Protein AF-Q87AU6-F1 (afdb_monomer)

pLDDT: mean 90.9, std 10.27, range [44.12, 97.94]

Radius of gyration: 13.62 Å; Cα contacts (8 Å, |Δi|>4): 42; chains: 1; bounding box: 30×20×36 Å

Organism: Xylella fastidiosa (strain Temecula1 / ATCC 700964) (NCBI:txid183190)

InterPro domains:
  IPR008201 Ribonuclease HepT-like [PF01934] (1-67)
  IPR037038 tRNA nuclease HepT-like superfamily [G3DSA:1.20.120.580] (18-76)

Secondary structure (DSSP, 8-state):
-HHHHHHHHHHHHHHH-HHHHHHTTTS-HHHHHHHHHHHHH-GGG--HHHHHHIIIIIHHHHHHHHHHHHHHHHHHTT-

Mean predicted aligned error: 3.97 Å

Foldseek 3Di:
DVLLVQLVVLVVCCVPPVVLCVVLVVQPSVVSVVSNCCVVPVVVPDDVVVVVCCVVPVVVVNVVSVVVSVVVVVVVVVD

Sequence (79 aa):
MSLIIIGEAVTKVMDRYAEFTQAHDQVPWRSMRGMRNRIAHGYFEINLDVVWDTVQSALPELLKQLAAARQDANDQSLL

Solvent-accessible surface area (backbone atoms only — not comparable to full-atom values): 4493 Å² total; per-residue (Å²): 113,68,65,44,53,52,10,54,54,42,47,53,44,49,75,74,38,48,68,59,50,61,76,44,62,87,46,64,54,66,58,39,36,48,52,22,50,39,60,75,75,36,58,93,73,60,59,61,66,60,53,49,45,38,62,73,52,50,46,62,51,46,56,59,49,47,54,56,56,50,52,56,55,53,58,64,71,77,110

Structure (mmCIF, N/CA/C/O backbone):
data_AF-Q87AU6-F1
#
_entry.id   AF-Q87AU6-F1
#
loop_
_atom_site.group_PDB
_atom_site.id
_atom_site.type_symbol
_atom_site.label_atom_id
_atom_site.label_alt_id
_atom_site.label_comp_id
_atom_site.label_asym_id
_atom_site.label_entity_id
_atom_site.label_seq_id
_atom_site.pdbx_PDB_ins_code
_atom_site.Cartn_x
_atom_site.Cartn_y
_atom_site.Cartn_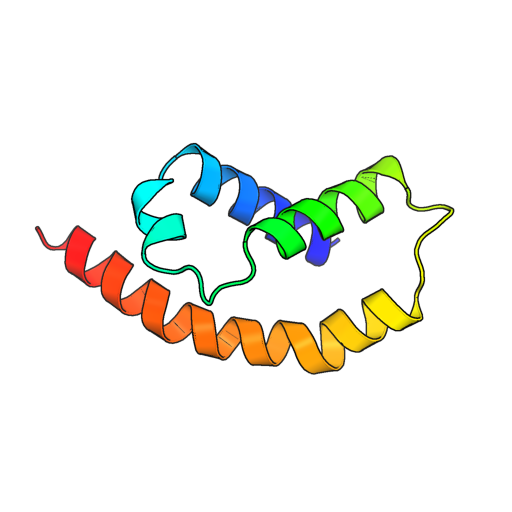z
_atom_site.occupancy
_atom_site.B_iso_or_equiv
_atom_site.auth_seq_id
_atom_site.auth_comp_id
_atom_site.auth_asym_id
_atom_site.auth_atom_id
_atom_site.pdbx_PDB_model_num
ATOM 1 N N . MET A 1 1 ? 1.118 7.574 -12.111 1.00 71.00 1 MET A N 1
ATOM 2 C CA . MET A 1 1 ? 1.414 8.356 -10.884 1.00 71.00 1 MET A CA 1
ATOM 3 C C . MET A 1 1 ? 0.667 7.876 -9.632 1.00 71.00 1 MET A C 1
ATOM 5 O O . MET A 1 1 ? 1.153 8.144 -8.544 1.00 71.00 1 MET A O 1
ATOM 9 N N . SER A 1 2 ? -0.451 7.146 -9.729 1.00 89.38 2 SER A N 1
ATOM 10 C CA . SER A 1 2 ? -1.291 6.791 -8.566 1.00 89.38 2 SER A CA 1
ATOM 11 C C . SER A 1 2 ? -0.580 6.000 -7.455 1.00 89.38 2 SER A C 1
ATOM 13 O O . SER A 1 2 ? -0.739 6.331 -6.286 1.00 89.38 2 SER A O 1
ATOM 15 N N . LEU A 1 3 ? 0.264 5.016 -7.794 1.00 92.56 3 LEU A N 1
ATOM 16 C CA . LEU A 1 3 ? 1.010 4.229 -6.794 1.00 92.56 3 LEU A CA 1
ATOM 17 C C . LEU A 1 3 ? 2.001 5.075 -5.972 1.00 92.56 3 LEU A C 1
ATOM 19 O O . LEU A 1 3 ? 2.208 4.806 -4.792 1.00 92.56 3 LEU A O 1
ATOM 23 N N . ILE A 1 4 ? 2.575 6.127 -6.571 1.00 93.62 4 ILE A N 1
ATOM 24 C CA . ILE A 1 4 ? 3.457 7.065 -5.859 1.00 93.62 4 ILE A CA 1
ATOM 25 C C . ILE A 1 4 ? 2.652 7.837 -4.813 1.00 93.62 4 ILE A C 1
ATOM 27 O O . ILE A 1 4 ? 3.079 7.942 -3.669 1.00 93.62 4 ILE A O 1
ATOM 31 N N . ILE A 1 5 ? 1.471 8.336 -5.191 1.00 96.00 5 ILE A N 1
ATOM 32 C CA . ILE A 1 5 ? 0.595 9.107 -4.299 1.00 96.00 5 ILE A CA 1
ATOM 33 C C . ILE A 1 5 ? 0.176 8.261 -3.093 1.00 96.00 5 ILE A C 1
ATOM 35 O O . ILE A 1 5 ? 0.225 8.745 -1.964 1.00 96.00 5 ILE A O 1
ATOM 39 N N . ILE A 1 6 ? -0.173 6.990 -3.318 1.00 96.12 6 ILE A N 1
ATOM 40 C CA . ILE A 1 6 ? -0.514 6.053 -2.240 1.00 96.12 6 ILE A CA 1
ATOM 41 C C . ILE A 1 6 ? 0.666 5.900 -1.272 1.00 96.12 6 ILE A C 1
ATOM 43 O O . ILE A 1 6 ? 0.494 6.068 -0.067 1.00 96.12 6 ILE A O 1
ATOM 47 N N . GLY A 1 7 ? 1.877 5.641 -1.775 1.00 96.38 7 GLY A N 1
ATOM 48 C CA . GLY A 1 7 ? 3.045 5.479 -0.905 1.00 96.38 7 GLY A CA 1
ATOM 49 C C . GLY A 1 7 ? 3.460 6.761 -0.169 1.00 96.38 7 GLY A C 1
ATOM 50 O O . GLY A 1 7 ? 3.902 6.685 0.977 1.00 96.38 7 GLY A O 1
ATOM 51 N N . GLU A 1 8 ? 3.276 7.940 -0.772 1.00 96.75 8 GLU A N 1
ATOM 52 C CA . GLU A 1 8 ? 3.481 9.233 -0.098 1.00 96.75 8 GLU A CA 1
ATOM 53 C C . GLU A 1 8 ? 2.473 9.455 1.035 1.00 96.75 8 GLU A C 1
ATOM 55 O O . GLU A 1 8 ? 2.850 9.845 2.142 1.00 96.75 8 GLU A O 1
ATOM 60 N N . ALA A 1 9 ? 1.190 9.168 0.792 1.00 96.56 9 ALA A N 1
ATOM 61 C CA . ALA A 1 9 ? 0.155 9.268 1.817 1.00 96.56 9 ALA A CA 1
ATOM 62 C C . ALA A 1 9 ? 0.449 8.323 2.990 1.00 96.56 9 ALA A C 1
ATOM 64 O O . ALA A 1 9 ? 0.439 8.748 4.145 1.00 96.56 9 ALA A O 1
ATOM 65 N N . VAL A 1 10 ? 0.803 7.072 2.691 1.00 96.56 10 VAL A N 1
ATOM 66 C CA . VAL A 1 10 ? 1.165 6.066 3.698 1.00 96.56 10 VAL A CA 1
ATOM 67 C C . VAL A 1 10 ? 2.385 6.483 4.506 1.00 96.56 10 VAL A C 1
ATOM 69 O O . VAL A 1 10 ? 2.379 6.330 5.723 1.00 96.56 10 VAL A O 1
ATOM 72 N N . THR A 1 11 ? 3.405 7.059 3.867 1.00 96.81 11 THR A N 1
ATOM 73 C CA . THR A 1 11 ? 4.592 7.556 4.579 1.00 96.81 11 THR A CA 1
ATOM 74 C C . THR A 1 11 ? 4.194 8.571 5.650 1.00 96.81 11 THR A C 1
ATOM 76 O O . THR A 1 11 ? 4.594 8.431 6.801 1.00 96.81 11 THR A O 1
ATOM 79 N N . LYS A 1 12 ? 3.313 9.524 5.320 1.00 97.12 12 LYS A N 1
ATOM 80 C CA . LYS A 1 12 ? 2.820 10.510 6.295 1.00 97.12 12 LYS A CA 1
ATOM 81 C C . LYS A 1 12 ? 2.004 9.880 7.422 1.00 97.12 12 LYS A C 1
ATOM 83 O O . LYS A 1 12 ? 2.104 10.348 8.551 1.00 97.12 12 LYS A O 1
ATOM 88 N N . VAL A 1 13 ? 1.198 8.856 7.127 1.00 96.25 13 VAL A N 1
ATOM 89 C CA . VAL A 1 13 ? 0.419 8.141 8.152 1.00 96.25 13 VAL A CA 1
ATOM 90 C C . VAL A 1 13 ? 1.351 7.409 9.112 1.00 96.25 13 VAL A C 1
ATOM 92 O O . VAL A 1 13 ? 1.231 7.590 10.317 1.00 96.25 13 VAL A O 1
ATOM 95 N N . MET A 1 14 ? 2.323 6.657 8.591 1.00 96.25 14 MET A N 1
ATOM 96 C CA . MET A 1 14 ? 3.310 5.942 9.406 1.00 96.25 14 MET A CA 1
ATOM 97 C C . MET A 1 14 ? 4.132 6.886 10.287 1.00 96.25 14 MET A C 1
ATOM 99 O O . MET A 1 14 ? 4.381 6.573 11.447 1.00 96.25 14 MET A O 1
ATOM 103 N N . ASP A 1 15 ? 4.542 8.036 9.747 1.00 96.94 15 ASP A N 1
ATOM 104 C CA . ASP A 1 15 ? 5.390 8.983 10.471 1.00 96.94 15 ASP A CA 1
ATOM 105 C C . ASP A 1 15 ? 4.612 9.747 11.566 1.00 96.94 15 ASP A C 1
ATOM 107 O O . ASP A 1 15 ? 5.199 10.135 12.573 1.00 96.94 15 ASP A O 1
ATOM 111 N N . ARG A 1 16 ? 3.302 9.981 11.387 1.00 96.88 16 ARG A N 1
ATOM 112 C CA . ARG A 1 16 ? 2.474 10.774 12.323 1.00 96.88 16 ARG A CA 1
ATOM 113 C C . ARG A 1 16 ? 1.628 9.943 13.284 1.00 96.88 16 ARG A C 1
ATOM 115 O O . ARG A 1 16 ? 1.289 10.437 14.352 1.00 96.88 16 ARG A O 1
ATOM 122 N N . TYR A 1 17 ? 1.279 8.718 12.907 1.00 95.69 17 TYR A N 1
ATOM 123 C CA . TYR A 1 17 ? 0.341 7.853 13.625 1.00 95.69 17 TYR A CA 1
ATOM 124 C C . TYR A 1 17 ? 0.914 6.436 13.754 1.00 95.69 17 TYR A C 1
ATOM 126 O O . TYR A 1 17 ? 0.295 5.448 13.358 1.00 95.69 17 TYR A O 1
ATOM 134 N N . ALA A 1 18 ? 2.134 6.329 14.285 1.00 95.00 18 ALA A N 1
ATOM 135 C CA . ALA A 1 18 ? 2.853 5.059 14.381 1.00 95.00 18 ALA A CA 1
ATOM 136 C C . ALA A 1 18 ? 2.058 3.987 15.149 1.00 95.00 18 ALA A C 1
ATOM 138 O O . ALA A 1 18 ? 1.955 2.856 14.678 1.00 95.00 18 ALA A O 1
ATOM 139 N N . GLU A 1 19 ? 1.445 4.355 16.276 1.00 95.81 19 GLU A N 1
ATOM 140 C CA . GLU A 1 19 ? 0.612 3.468 17.103 1.00 95.81 19 GLU A CA 1
ATOM 141 C C . GLU A 1 19 ? -0.585 2.917 16.318 1.00 95.81 19 GLU A C 1
ATOM 143 O O . GLU A 1 19 ? -0.826 1.714 16.324 1.00 95.81 19 GLU A O 1
ATOM 148 N N . PHE A 1 20 ? -1.265 3.769 15.544 1.00 95.50 20 PHE A N 1
ATOM 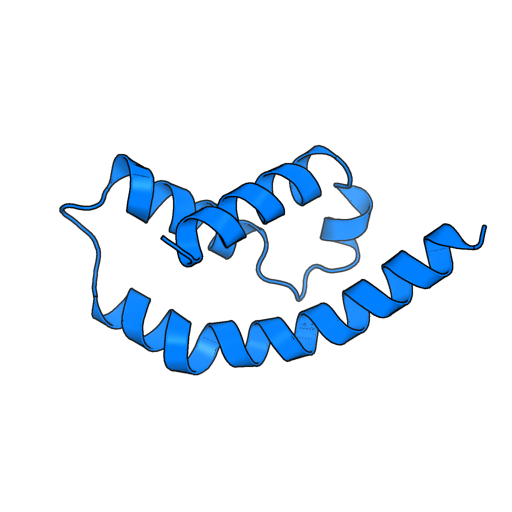149 C CA . PHE A 1 20 ? -2.359 3.354 14.665 1.00 95.50 20 PHE A CA 1
ATOM 150 C C . PHE A 1 20 ? -1.881 2.346 13.612 1.00 95.50 20 PHE A C 1
ATOM 152 O O . PHE A 1 20 ? -2.494 1.302 13.412 1.00 95.50 20 PHE A O 1
ATOM 159 N N . THR A 1 21 ? -0.740 2.602 12.965 1.00 95.88 21 THR A N 1
ATOM 160 C CA . THR A 1 21 ? -0.205 1.653 11.973 1.00 95.88 21 THR A CA 1
ATOM 161 C C . THR A 1 21 ? 0.265 0.332 12.582 1.00 95.88 21 THR A C 1
ATOM 163 O O . THR A 1 21 ? 0.254 -0.679 11.886 1.00 95.88 21 THR A O 1
ATOM 166 N N . GLN A 1 22 ? 0.664 0.324 13.859 1.00 95.12 22 GLN A N 1
ATOM 167 C CA . GLN A 1 22 ? 1.002 -0.900 14.593 1.00 95.12 22 GLN A CA 1
ATOM 168 C C . GLN A 1 22 ? -0.247 -1.686 14.996 1.00 95.12 22 GLN A C 1
ATOM 170 O O . GLN A 1 22 ? -0.233 -2.908 14.917 1.00 95.12 22 GLN A O 1
ATOM 175 N N . ALA A 1 23 ? -1.320 -0.997 15.390 1.00 95.25 23 ALA A N 1
ATOM 176 C CA . ALA A 1 23 ? -2.605 -1.621 15.695 1.00 95.25 23 ALA A CA 1
ATOM 177 C C . ALA A 1 23 ? -3.292 -2.206 14.447 1.00 95.25 23 ALA A C 1
ATOM 179 O O . ALA A 1 23 ? -4.072 -3.149 14.558 1.00 95.25 23 ALA A O 1
ATOM 180 N N . HIS A 1 24 ? -2.977 -1.671 13.263 1.00 95.75 24 HIS A N 1
ATOM 181 C CA . HIS A 1 24 ? -3.472 -2.143 11.971 1.00 95.75 24 HIS A CA 1
ATOM 182 C C . HIS A 1 24 ? -2.363 -2.786 11.118 1.00 95.75 24 HIS A C 1
ATOM 184 O O . HIS A 1 24 ? -2.115 -2.359 9.985 1.00 95.75 24 HIS A O 1
ATOM 190 N N . ASP A 1 25 ? -1.667 -3.792 11.655 1.00 94.88 25 ASP A N 1
ATOM 191 C CA . ASP A 1 25 ? -0.530 -4.458 10.999 1.00 94.88 25 ASP A CA 1
ATOM 192 C C . ASP A 1 25 ? -0.905 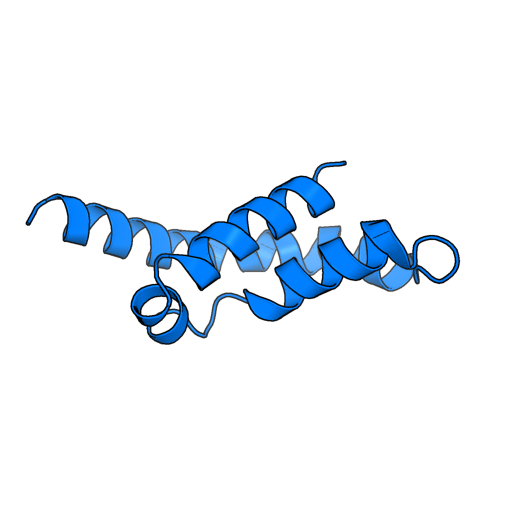-5.330 9.784 1.00 94.88 25 ASP A C 1
ATOM 194 O O . ASP A 1 25 ? -0.049 -5.621 8.943 1.00 94.88 25 ASP A O 1
ATOM 198 N N . GLN A 1 26 ? -2.188 -5.672 9.632 1.00 94.94 26 GLN A N 1
ATOM 199 C CA . GLN A 1 26 ? -2.735 -6.351 8.458 1.00 94.94 26 GLN A CA 1
ATOM 200 C C . GLN A 1 26 ? -2.667 -5.488 7.196 1.00 94.94 26 GLN A C 1
ATOM 202 O O . GLN A 1 26 ? -2.645 -6.022 6.087 1.00 94.94 26 GLN A O 1
ATOM 207 N N . VAL A 1 27 ? -2.644 -4.160 7.349 1.00 97.31 27 VAL A N 1
ATOM 208 C CA . VAL A 1 27 ? -2.499 -3.239 6.222 1.00 97.31 27 VAL A CA 1
ATOM 209 C C . VAL A 1 27 ? -1.015 -3.179 5.823 1.00 97.31 27 VAL A C 1
ATOM 211 O O . VAL A 1 27 ? -0.154 -2.912 6.663 1.00 97.31 27 VAL A O 1
ATOM 214 N N . PRO A 1 28 ? -0.660 -3.361 4.537 1.00 97.06 28 PRO A N 1
ATOM 215 C CA . PRO A 1 28 ? 0.728 -3.474 4.087 1.00 97.06 28 PRO A CA 1
ATOM 216 C C . PRO A 1 28 ? 1.443 -2.110 3.975 1.00 97.06 28 PRO A C 1
ATOM 218 O O . PRO A 1 28 ? 1.976 -1.748 2.920 1.00 97.06 28 PRO A O 1
ATOM 221 N N . TRP A 1 29 ? 1.493 -1.338 5.065 1.00 97.50 29 TRP A N 1
ATOM 222 C CA . TRP A 1 29 ? 2.047 0.024 5.118 1.00 97.50 29 TRP A CA 1
ATOM 223 C C . TRP A 1 29 ? 3.466 0.117 4.54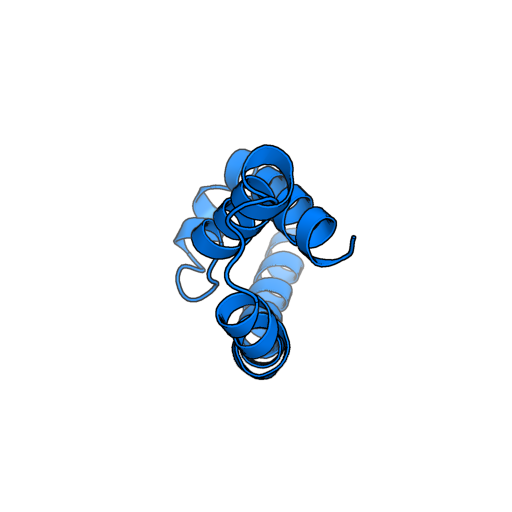1 1.00 97.50 29 TRP A C 1
ATOM 225 O O . TRP A 1 29 ? 3.758 0.924 3.653 1.00 97.50 29 TRP A O 1
ATOM 235 N N . ARG A 1 30 ? 4.357 -0.766 5.006 1.00 96.75 30 ARG A N 1
ATOM 236 C CA . ARG A 1 30 ? 5.764 -0.795 4.576 1.00 96.75 30 ARG A CA 1
ATOM 237 C C . ARG A 1 30 ? 5.902 -1.118 3.090 1.00 96.75 30 ARG A C 1
ATOM 239 O O . ARG A 1 30 ? 6.713 -0.488 2.413 1.00 96.75 30 ARG A O 1
ATOM 246 N N . SER A 1 31 ? 5.094 -2.043 2.574 1.00 96.12 31 SER A N 1
ATOM 247 C CA . SER A 1 31 ? 5.113 -2.421 1.158 1.00 96.12 31 SER A CA 1
ATOM 248 C C . SER A 1 31 ? 4.681 -1.260 0.263 1.00 96.12 31 SER A C 1
ATOM 250 O O . SER A 1 31 ? 5.324 -1.005 -0.754 1.00 96.12 31 SER A O 1
ATOM 252 N N . MET A 1 32 ? 3.666 -0.486 0.666 1.00 96.75 32 MET A N 1
ATOM 253 C CA . MET A 1 32 ? 3.231 0.707 -0.076 1.00 96.75 32 M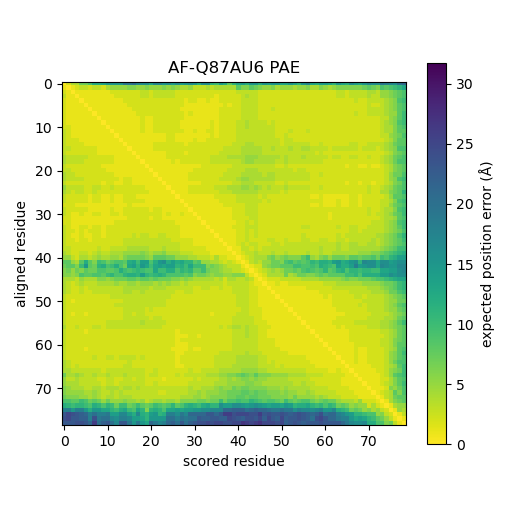ET A CA 1
ATOM 254 C C . MET A 1 32 ? 4.317 1.796 -0.120 1.00 96.75 32 MET A C 1
ATOM 256 O O . MET A 1 32 ? 4.601 2.347 -1.188 1.00 96.75 32 MET A O 1
ATOM 260 N N . ARG A 1 33 ? 4.995 2.065 1.006 1.00 95.62 33 ARG A N 1
ATOM 261 C CA . ARG A 1 33 ? 6.161 2.972 1.046 1.00 95.62 33 ARG A CA 1
ATOM 262 C C . ARG A 1 33 ? 7.311 2.457 0.172 1.00 95.62 33 ARG A C 1
ATOM 264 O O . ARG A 1 33 ? 7.927 3.229 -0.564 1.00 95.62 33 ARG A O 1
ATOM 271 N N . GLY A 1 34 ? 7.573 1.150 0.209 1.00 93.44 34 GLY A N 1
ATOM 272 C CA . GLY A 1 34 ? 8.581 0.488 -0.620 1.00 93.44 34 GLY A CA 1
ATOM 273 C C . GLY A 1 34 ? 8.301 0.618 -2.119 1.00 93.44 34 GLY A C 1
ATOM 274 O O . GLY A 1 34 ? 9.203 0.974 -2.879 1.00 93.44 34 GLY A O 1
ATOM 275 N N . MET A 1 35 ? 7.045 0.426 -2.538 1.00 93.38 35 MET A N 1
ATOM 276 C CA . MET A 1 35 ? 6.617 0.594 -3.930 1.00 93.38 35 MET A CA 1
ATOM 277 C C . MET A 1 35 ? 6.877 2.020 -4.427 1.00 93.38 35 MET A C 1
ATOM 279 O O . MET A 1 35 ? 7.451 2.206 -5.500 1.00 93.38 35 MET A O 1
ATOM 283 N N . ARG A 1 36 ? 6.553 3.042 -3.622 1.00 94.19 36 ARG A N 1
ATOM 284 C CA . ARG A 1 36 ? 6.885 4.439 -3.949 1.00 94.19 36 ARG A CA 1
ATOM 285 C C . ARG A 1 36 ? 8.383 4.634 -4.143 1.00 94.19 36 ARG A C 1
ATOM 287 O O . ARG A 1 36 ? 8.782 5.260 -5.120 1.00 94.19 36 ARG A O 1
ATOM 294 N N . ASN A 1 37 ? 9.213 4.093 -3.252 1.00 90.75 37 ASN A N 1
ATOM 295 C CA . ASN A 1 37 ? 10.666 4.242 -3.358 1.00 90.75 37 ASN A CA 1
ATOM 296 C C . ASN A 1 3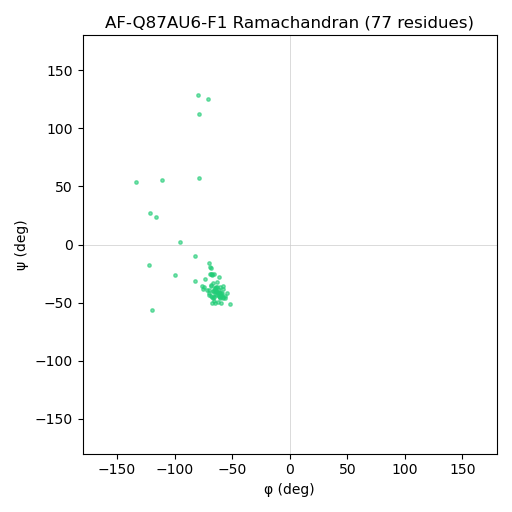7 ? 11.210 3.593 -4.633 1.00 90.75 37 ASN A C 1
ATOM 298 O O . ASN A 1 37 ? 12.042 4.190 -5.315 1.00 90.75 37 ASN A O 1
ATOM 302 N N . ARG A 1 38 ? 10.700 2.409 -4.989 1.00 90.25 38 ARG A N 1
ATOM 303 C CA . ARG A 1 38 ? 11.110 1.703 -6.204 1.00 90.25 38 ARG A CA 1
ATOM 304 C C . ARG A 1 38 ? 10.680 2.441 -7.469 1.00 90.25 38 ARG A C 1
ATOM 306 O O . ARG A 1 38 ? 11.481 2.560 -8.386 1.00 90.25 38 ARG A O 1
ATOM 313 N N . ILE A 1 39 ? 9.475 3.014 -7.492 1.00 89.69 39 ILE A N 1
ATOM 314 C CA . ILE A 1 39 ? 9.010 3.816 -8.631 1.00 89.69 39 ILE A CA 1
ATOM 315 C C . ILE A 1 39 ? 9.763 5.148 -8.747 1.00 89.69 39 ILE A C 1
ATOM 317 O O . ILE A 1 39 ? 10.083 5.568 -9.853 1.00 89.69 39 ILE A O 1
ATOM 321 N N . ALA A 1 40 ? 10.069 5.811 -7.633 1.00 85.94 40 ALA A N 1
ATOM 322 C CA . ALA A 1 40 ? 10.734 7.114 -7.650 1.00 85.94 40 ALA A CA 1
ATOM 323 C C . ALA A 1 40 ? 12.237 7.032 -7.968 1.00 85.94 40 ALA A C 1
ATOM 325 O O . ALA A 1 40 ? 12.768 7.922 -8.628 1.00 85.94 40 ALA A O 1
ATOM 326 N N . HIS A 1 41 ? 12.926 5.988 -7.494 1.00 83.25 41 HIS A N 1
ATOM 327 C CA . HIS A 1 41 ? 14.394 5.920 -7.524 1.00 83.25 41 HIS A CA 1
ATOM 328 C C . HIS A 1 41 ? 14.960 4.704 -8.270 1.00 83.25 41 HIS A C 1
ATOM 330 O O . HIS A 1 41 ? 16.125 4.727 -8.646 1.00 83.25 41 HIS A O 1
ATOM 336 N N . GLY A 1 42 ? 14.157 3.663 -8.508 1.00 79.12 42 GLY A N 1
ATOM 337 C CA . GLY A 1 42 ? 14.579 2.412 -9.150 1.00 79.12 42 GLY A CA 1
ATOM 338 C C . GLY A 1 42 ? 13.798 2.088 -10.422 1.00 79.12 42 GLY A C 1
ATOM 339 O O . GLY A 1 42 ? 13.631 0.915 -10.744 1.00 79.12 42 GLY A O 1
ATOM 340 N N . TYR A 1 43 ? 13.273 3.101 -11.123 1.00 74.81 43 TYR A N 1
ATOM 341 C CA . TYR A 1 43 ? 12.309 2.886 -12.207 1.00 74.81 43 TYR A CA 1
ATOM 342 C C . TYR A 1 43 ? 12.846 2.063 -13.384 1.00 74.81 43 TYR A C 1
ATOM 344 O O . TYR A 1 43 ? 12.074 1.355 -14.025 1.00 74.81 43 TYR A O 1
ATOM 352 N N . PHE A 1 44 ? 14.157 2.103 -13.632 1.00 81.62 44 PHE A N 1
ATOM 353 C CA . PHE A 1 44 ? 14.816 1.274 -14.646 1.00 81.62 44 PHE A CA 1
ATOM 354 C C . PHE A 1 44 ? 14.828 -0.225 -14.303 1.00 81.62 44 PHE A C 1
ATOM 356 O O . PHE A 1 44 ? 14.971 -1.049 -15.198 1.00 81.62 44 PHE A O 1
ATOM 363 N N . GLU A 1 45 ? 14.648 -0.586 -13.031 1.00 85.25 45 GLU A N 1
ATOM 364 C CA . GLU A 1 45 ? 14.683 -1.966 -12.521 1.00 85.25 45 GLU A CA 1
ATOM 365 C C . GLU A 1 45 ? 13.325 -2.404 -11.947 1.00 85.25 45 GLU A C 1
ATOM 367 O O . GLU A 1 45 ? 13.234 -3.268 -11.059 1.00 85.25 45 GLU A O 1
ATOM 372 N N . ILE A 1 46 ? 12.243 -1.758 -12.387 1.00 87.75 46 ILE A N 1
ATOM 373 C CA . ILE A 1 46 ? 10.895 -2.168 -12.010 1.00 87.75 46 ILE A CA 1
ATOM 374 C C . ILE A 1 46 ? 10.562 -3.474 -12.716 1.00 87.75 46 ILE A C 1
ATOM 376 O O . ILE A 1 46 ? 10.567 -3.564 -13.941 1.00 87.75 46 ILE A O 1
ATOM 380 N N . ASN A 1 47 ? 10.183 -4.467 -11.919 1.00 90.25 47 ASN A N 1
ATOM 381 C CA . ASN A 1 47 ? 9.523 -5.652 -12.429 1.00 90.25 47 ASN A CA 1
ATOM 382 C C . ASN A 1 47 ? 8.039 -5.321 -12.684 1.00 90.25 47 ASN A C 1
ATOM 384 O O . ASN A 1 47 ? 7.287 -5.064 -11.741 1.00 90.25 47 ASN A O 1
ATOM 388 N N . LEU A 1 48 ? 7.630 -5.307 -13.954 1.00 91.94 48 LEU A N 1
ATOM 389 C CA . LEU A 1 48 ? 6.254 -4.992 -14.347 1.00 91.94 48 LEU A CA 1
ATOM 390 C C . LEU A 1 48 ? 5.247 -6.070 -13.936 1.00 91.94 48 LEU A C 1
ATOM 392 O O . LEU A 1 48 ? 4.098 -5.719 -13.684 1.00 91.94 48 LEU A O 1
ATOM 396 N N . ASP A 1 49 ? 5.661 -7.327 -13.772 1.00 94.75 49 ASP A N 1
ATOM 397 C CA . ASP A 1 49 ? 4.781 -8.388 -13.268 1.00 94.75 49 ASP A CA 1
ATOM 398 C C . ASP A 1 49 ? 4.357 -8.095 -11.827 1.00 94.75 49 ASP A C 1
ATOM 400 O O . ASP A 1 49 ? 3.197 -8.269 -11.461 1.00 94.75 49 ASP A O 1
ATOM 404 N N . VAL A 1 50 ? 5.272 -7.545 -11.021 1.00 92.88 50 VAL A N 1
ATOM 405 C CA . VAL A 1 50 ? 4.971 -7.110 -9.647 1.00 92.88 50 VAL A CA 1
ATOM 406 C C . VAL A 1 50 ? 4.003 -5.929 -9.650 1.00 92.88 50 VAL A C 1
ATOM 408 O O . VAL A 1 50 ? 3.100 -5.865 -8.817 1.00 92.88 50 VAL A O 1
ATOM 411 N N . VAL A 1 51 ? 4.161 -4.983 -10.580 1.00 93.31 51 VAL A N 1
ATOM 412 C CA . VAL A 1 51 ? 3.223 -3.856 -10.717 1.00 93.31 51 VAL A CA 1
ATOM 413 C C . VAL A 1 51 ? 1.845 -4.359 -11.138 1.00 93.31 51 VAL A C 1
ATOM 415 O O . VAL A 1 51 ? 0.841 -3.916 -10.582 1.00 93.31 51 VAL A O 1
ATOM 418 N N . TRP A 1 52 ? 1.794 -5.295 -12.083 1.00 95.75 52 TRP A N 1
ATOM 419 C CA . TRP A 1 52 ? 0.554 -5.890 -12.560 1.00 95.75 52 TRP A CA 1
ATOM 420 C C . TRP A 1 52 ? -0.179 -6.645 -11.448 1.00 95.75 52 TRP A C 1
ATOM 422 O O . TRP A 1 52 ? -1.3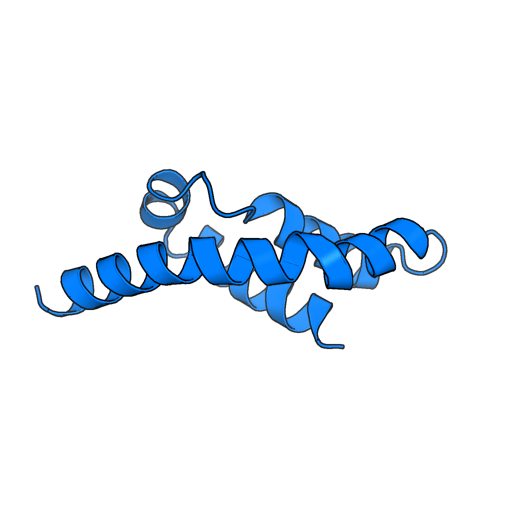49 -6.363 -11.195 1.00 95.75 52 TRP A O 1
ATOM 432 N N . ASP A 1 53 ? 0.514 -7.517 -10.714 1.00 96.62 53 ASP A N 1
ATOM 433 C CA . ASP A 1 53 ? -0.060 -8.227 -9.565 1.00 96.62 53 ASP A CA 1
ATOM 434 C C . ASP A 1 53 ? -0.484 -7.267 -8.443 1.00 96.62 53 ASP A C 1
ATOM 436 O O . ASP A 1 53 ? -1.545 -7.427 -7.840 1.00 96.62 53 ASP A O 1
ATOM 440 N N . THR A 1 54 ? 0.276 -6.190 -8.217 1.00 95.81 54 THR A N 1
ATOM 441 C CA . THR A 1 54 ? -0.121 -5.154 -7.254 1.00 95.81 54 THR A CA 1
ATOM 442 C C . THR A 1 54 ? -1.484 -4.569 -7.616 1.00 95.81 54 THR A C 1
ATOM 444 O O . THR A 1 54 ? -2.336 -4.406 -6.745 1.00 95.81 54 THR A O 1
ATOM 447 N N . VAL A 1 55 ? -1.710 -4.261 -8.895 1.00 95.88 55 VAL A N 1
ATOM 448 C CA . VAL A 1 55 ? -2.976 -3.680 -9.356 1.00 95.88 55 VAL A CA 1
ATOM 449 C C . VAL A 1 55 ? -4.117 -4.695 -9.297 1.00 95.88 55 VAL A C 1
ATOM 451 O O . VAL A 1 55 ? -5.210 -4.338 -8.863 1.00 95.88 55 VAL A O 1
ATOM 454 N N . GLN A 1 56 ? -3.866 -5.940 -9.702 1.00 97.94 56 GLN A N 1
ATOM 455 C CA . GLN A 1 56 ? -4.908 -6.961 -9.841 1.00 97.94 56 GLN A CA 1
ATOM 456 C C . GLN A 1 56 ? -5.273 -7.653 -8.525 1.00 97.94 56 GLN A C 1
ATOM 458 O O . GLN A 1 56 ? -6.426 -8.042 -8.345 1.00 97.94 56 GLN A O 1
ATOM 463 N N . SER A 1 57 ? -4.317 -7.787 -7.608 1.00 96.88 57 SER A N 1
ATOM 464 C CA . SER A 1 57 ? -4.450 -8.612 -6.405 1.00 96.88 57 SER A CA 1
ATOM 465 C C . SER A 1 57 ? -4.296 -7.776 -5.135 1.00 96.88 57 SER A C 1
ATOM 467 O O . SER A 1 57 ? -5.198 -7.733 -4.295 1.00 96.88 57 SER A O 1
ATOM 469 N N . ALA A 1 58 ? -3.174 -7.060 -4.998 1.00 96.44 58 ALA A N 1
ATOM 470 C CA . ALA A 1 58 ? -2.839 -6.388 -3.742 1.00 96.44 58 ALA A CA 1
ATOM 471 C C . ALA A 1 58 ? -3.724 -5.163 -3.455 1.00 96.44 58 ALA A C 1
ATOM 473 O O . ALA A 1 58 ? -4.116 -4.953 -2.310 1.00 96.44 58 ALA A O 1
ATOM 474 N N . LEU A 1 59 ? -4.062 -4.355 -4.468 1.00 96.81 59 LEU A N 1
ATOM 475 C CA . LEU A 1 59 ? -4.916 -3.175 -4.287 1.00 96.81 59 LEU A CA 1
ATOM 476 C C . LEU A 1 59 ? -6.367 -3.535 -3.914 1.00 96.81 59 LEU A C 1
ATOM 478 O O . LEU A 1 59 ? -6.888 -2.923 -2.980 1.00 96.81 59 LEU A O 1
ATOM 482 N N . PRO A 1 60 ? -7.035 -4.512 -4.562 1.00 97.12 60 PRO A N 1
ATOM 483 C CA . PRO A 1 60 ? -8.349 -4.968 -4.113 1.00 97.12 60 PRO A CA 1
ATOM 484 C C . PRO A 1 60 ? -8.353 -5.482 -2.674 1.00 97.12 60 PRO A C 1
ATOM 486 O O . PRO A 1 60 ? -9.302 -5.221 -1.937 1.00 97.12 60 PRO A O 1
ATOM 489 N N . GLU A 1 61 ? -7.299 -6.185 -2.258 1.00 96.38 61 GLU A N 1
ATOM 490 C CA . GLU A 1 61 ? -7.184 -6.664 -0.881 1.00 96.38 61 GLU A CA 1
ATOM 491 C C . GLU A 1 61 ? -6.944 -5.517 0.108 1.00 96.38 61 GLU A C 1
ATOM 493 O O . GLU A 1 61 ? -7.628 -5.419 1.128 1.00 96.38 61 GLU A O 1
ATOM 498 N N . LEU A 1 62 ? -6.067 -4.574 -0.244 1.00 96.75 62 LEU A N 1
ATOM 499 C CA . LEU A 1 62 ? -5.829 -3.358 0.530 1.00 96.75 62 LEU A CA 1
ATOM 500 C C . LEU A 1 62 ? -7.129 -2.583 0.791 1.00 96.75 62 LEU A C 1
ATOM 502 O O . LEU A 1 62 ? -7.340 -2.105 1.902 1.00 96.75 62 LEU A O 1
ATOM 506 N N . LEU A 1 63 ? -8.021 -2.468 -0.197 1.00 95.75 63 LEU A N 1
ATOM 507 C CA . LEU A 1 63 ? -9.302 -1.773 -0.018 1.00 95.75 63 LEU A CA 1
ATOM 508 C C . LEU A 1 63 ? -10.172 -2.412 1.074 1.00 95.75 63 LEU A C 1
ATOM 510 O O . LEU A 1 63 ? -10.829 -1.686 1.822 1.00 95.75 63 LEU A O 1
ATOM 514 N N . LYS A 1 64 ? -10.158 -3.745 1.200 1.00 94.31 64 LYS A N 1
ATOM 515 C CA . LYS A 1 64 ? -10.890 -4.447 2.266 1.00 94.31 64 LYS A CA 1
ATOM 516 C C . LYS A 1 64 ? -10.273 -4.162 3.630 1.00 94.31 64 LYS A C 1
ATOM 518 O O . LYS A 1 64 ? -10.990 -3.847 4.574 1.00 94.31 64 LYS A O 1
ATOM 523 N N . GLN A 1 65 ? -8.946 -4.215 3.719 1.00 94.12 65 GLN A N 1
ATOM 524 C CA . GLN A 1 65 ? -8.214 -3.967 4.963 1.00 94.12 65 GLN A CA 1
ATOM 525 C C . GLN A 1 65 ? -8.382 -2.518 5.446 1.00 94.12 65 GLN A C 1
ATOM 527 O O . GLN A 1 65 ? -8.582 -2.272 6.636 1.00 94.12 65 GLN A O 1
ATOM 532 N N . LEU A 1 66 ? -8.379 -1.553 4.520 1.00 94.88 66 LEU A N 1
ATOM 533 C CA . LEU A 1 66 ? -8.590 -0.137 4.827 1.00 94.88 66 LEU A CA 1
ATOM 534 C C . LEU A 1 66 ? -10.010 0.172 5.307 1.00 94.88 66 LEU A C 1
ATOM 536 O O . LEU A 1 66 ? -10.195 1.161 6.013 1.00 94.88 66 LEU A O 1
ATOM 540 N N . ALA A 1 67 ? -11.011 -0.635 4.947 1.00 93.38 67 ALA A N 1
ATOM 541 C CA . ALA A 1 67 ? -12.380 -0.406 5.399 1.00 93.38 67 ALA A CA 1
ATOM 542 C C . ALA A 1 67 ? -12.486 -0.479 6.931 1.00 93.38 67 ALA A C 1
ATOM 544 O O . ALA A 1 67 ? -13.091 0.413 7.523 1.00 93.38 67 ALA A O 1
ATOM 545 N N . ALA A 1 68 ? -11.841 -1.476 7.545 1.00 88.69 68 ALA A N 1
ATOM 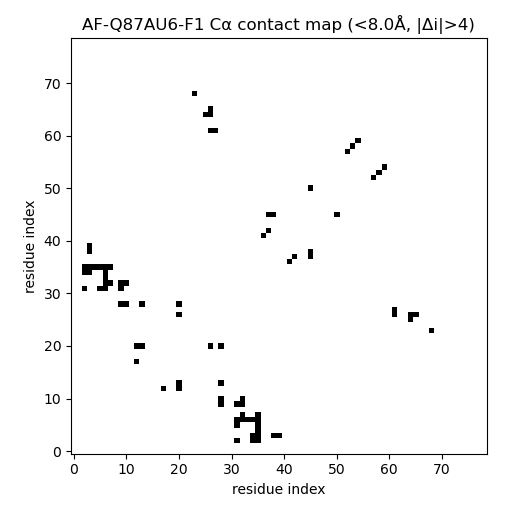546 C CA . ALA A 1 68 ? -11.782 -1.639 8.997 1.00 88.69 68 ALA A CA 1
ATOM 547 C C . ALA A 1 68 ? -10.961 -0.521 9.657 1.00 88.69 68 ALA A C 1
ATOM 549 O O . ALA A 1 68 ? -11.464 0.179 10.527 1.00 88.69 68 ALA A O 1
ATOM 550 N N . ALA A 1 69 ? -9.742 -0.264 9.166 1.00 91.75 69 ALA A N 1
ATOM 551 C CA . ALA A 1 69 ? -8.887 0.797 9.709 1.00 91.75 69 ALA A CA 1
ATOM 552 C C . ALA A 1 69 ? -9.558 2.185 9.654 1.00 91.75 69 ALA A C 1
ATOM 554 O O . ALA A 1 69 ? -9.404 3.006 10.553 1.00 91.75 69 ALA A O 1
ATOM 555 N N . ARG A 1 70 ? -10.345 2.460 8.606 1.00 93.06 70 ARG A N 1
ATOM 556 C CA . ARG A 1 70 ? -11.086 3.721 8.476 1.00 93.06 70 ARG A CA 1
ATOM 557 C C . ARG A 1 70 ? -12.212 3.857 9.504 1.00 93.06 70 ARG A C 1
ATOM 559 O O . ARG A 1 70 ? -12.499 4.980 9.903 1.00 93.06 70 ARG A O 1
ATOM 566 N N . GLN A 1 71 ? -12.879 2.765 9.878 1.00 91.31 71 GLN A N 1
ATOM 567 C CA . GLN A 1 71 ? -13.921 2.810 10.909 1.00 91.31 71 GLN A CA 1
ATOM 568 C C . GLN A 1 71 ? -13.305 3.194 12.255 1.00 91.31 71 GLN A C 1
ATOM 570 O O . GLN A 1 71 ? -13.706 4.203 12.827 1.00 91.31 71 GLN A O 1
ATOM 575 N N . ASP A 1 72 ? -12.236 2.507 12.654 1.00 88.81 72 ASP A N 1
ATOM 576 C CA . ASP A 1 72 ? -11.535 2.777 13.914 1.00 88.81 72 ASP A CA 1
ATOM 577 C C . ASP A 1 72 ? -10.954 4.202 13.962 1.00 88.81 72 ASP A C 1
ATOM 579 O O . ASP A 1 72 ? -11.043 4.885 14.984 1.00 88.81 72 ASP A O 1
ATOM 583 N N . ALA A 1 73 ? -10.419 4.702 12.841 1.00 87.94 73 ALA A N 1
ATOM 584 C CA . ALA A 1 73 ? -9.925 6.077 12.744 1.00 87.94 73 ALA A CA 1
ATOM 585 C C . ALA A 1 73 ? -11.032 7.132 12.927 1.00 87.94 73 ALA A C 1
ATOM 587 O O . ALA A 1 73 ? -10.790 8.192 13.505 1.00 87.94 73 ALA A O 1
ATOM 588 N N . ASN A 1 74 ? -12.243 6.861 12.432 1.00 85.06 74 ASN A N 1
ATOM 589 C CA . ASN A 1 74 ? -13.378 7.767 12.598 1.00 85.06 74 ASN A CA 1
ATOM 590 C C . ASN A 1 74 ? -13.922 7.721 14.031 1.00 85.06 74 ASN A C 1
ATOM 592 O O . ASN A 1 74 ? -14.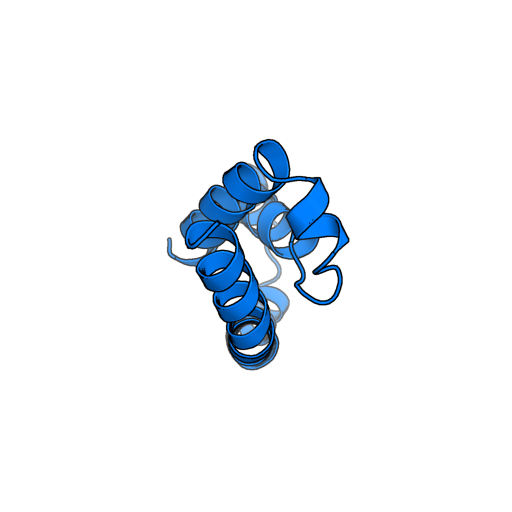275 8.767 14.573 1.00 85.06 74 ASN A O 1
ATOM 596 N N . ASP A 1 75 ? -13.932 6.550 14.662 1.00 76.38 75 ASP A N 1
ATOM 597 C CA . ASP A 1 75 ? -14.407 6.393 16.038 1.00 76.38 75 ASP A CA 1
ATOM 598 C C . ASP A 1 75 ? -13.465 7.071 17.046 1.00 76.38 75 ASP A C 1
ATOM 600 O O . ASP A 1 75 ? -13.924 7.713 17.988 1.00 76.38 75 ASP A O 1
ATOM 604 N N . GLN A 1 76 ? -12.150 7.044 16.800 1.00 62.25 76 GLN A N 1
ATOM 605 C CA . GLN A 1 76 ? -11.170 7.807 17.587 1.00 62.25 76 GLN A CA 1
ATOM 606 C C . GLN A 1 76 ? -11.257 9.327 17.382 1.00 62.25 76 GLN A C 1
ATOM 608 O O . GLN A 1 76 ? -10.768 10.074 18.221 1.00 62.25 76 GLN A O 1
ATOM 613 N N . SER A 1 77 ? -11.869 9.801 16.290 1.00 57.47 77 SER A N 1
ATOM 614 C CA . SER A 1 77 ? -12.070 11.239 16.038 1.00 57.47 77 SER A CA 1
ATOM 615 C C . SER A 1 77 ? -13.293 11.831 16.753 1.00 57.47 77 SER A C 1
ATOM 617 O O . SER A 1 77 ? -13.473 13.049 16.757 1.00 57.47 77 SER A O 1
ATOM 619 N N . LEU A 1 78 ? -14.139 10.970 17.333 1.00 50.69 78 LEU A N 1
ATOM 620 C CA . LEU A 1 78 ? -15.336 11.332 18.099 1.00 50.69 78 LEU A CA 1
ATOM 621 C C . LEU A 1 78 ? -15.085 11.401 19.620 1.00 50.69 78 LEU A C 1
ATOM 623 O O . LEU A 1 78 ? -16.027 11.663 20.373 1.00 50.69 78 LEU A O 1
ATOM 627 N N . LEU A 1 79 ? -13.840 11.181 20.057 1.00 44.12 79 LEU A N 1
ATOM 628 C CA . LEU A 1 79 ? -13.352 11.330 21.434 1.00 44.12 79 LEU A CA 1
ATOM 629 C C . LEU A 1 79 ? -12.393 12.522 21.530 1.00 44.12 79 LEU A C 1
ATOM 631 O O . LEU A 1 79 ? -12.431 13.201 22.581 1.00 44.12 79 LEU A O 1
#